Protein AF-A0A4U5NT31-F1 (afdb_monomer_lite)

InterPro domains:
  IPR023578 Ras guanine nucleotide exchange factor domain superfamily [SSF48366] (4-91)
  IPR036964 Ras guanine-nucleotide exchange factor, catalytic domain superfamily [G3DSA:1.10.840.10] (3-91)

Organism: Steinernema carpocapsae (NCBI:txid34508)

Structure (mmCIF, N/CA/C/O backbone):
data_AF-A0A4U5NT31-F1
#
_entry.id   AF-A0A4U5NT31-F1
#
loop_
_atom_site.group_PDB
_atom_site.id
_atom_site.type_symbol
_atom_site.label_atom_id
_atom_site.label_alt_id
_atom_site.label_comp_id
_atom_site.label_asym_id
_atom_site.label_entity_id
_atom_site.label_seq_id
_atom_site.pdbx_PDB_ins_code
_atom_site.Cartn_x
_atom_site.Cartn_y
_atom_site.Cartn_z
_atom_site.occupancy
_atom_site.B_iso_or_equiv
_atom_site.auth_seq_id
_atom_site.auth_comp_id
_atom_site.auth_asym_id
_atom_site.auth_atom_id
_atom_site.pdbx_PDB_model_num
ATOM 1 N N . MET A 1 1 ? -3.250 -15.079 -1.767 1.00 58.62 1 MET A N 1
ATOM 2 C CA . MET A 1 1 ? -3.753 -14.237 -0.656 1.00 58.62 1 MET A CA 1
ATOM 3 C C . MET A 1 1 ? -4.364 -12.934 -1.178 1.00 58.62 1 MET A C 1
ATOM 5 O O . MET A 1 1 ? -5.506 -12.669 -0.841 1.00 58.62 1 MET A O 1
ATOM 9 N N . MET A 1 2 ? -3.689 -12.202 -2.078 1.00 67.81 2 MET A N 1
ATOM 10 C CA . MET A 1 2 ? -4.229 -10.991 -2.735 1.00 67.81 2 MET A CA 1
ATOM 11 C C . MET A 1 2 ? -5.557 -11.186 -3.489 1.00 67.81 2 MET A C 1
ATOM 13 O O . MET A 1 2 ? -6.387 -10.289 -3.467 1.00 67.81 2 MET A O 1
ATOM 17 N N . ASN A 1 3 ? -5.806 -12.356 -4.088 1.00 74.81 3 ASN A N 1
ATOM 18 C CA . ASN A 1 3 ? -7.058 -12.595 -4.824 1.00 74.81 3 ASN A CA 1
ATOM 19 C C . ASN A 1 3 ? -8.305 -12.449 -3.937 1.00 74.81 3 ASN A C 1
ATOM 21 O O . ASN A 1 3 ? -9.254 -11.800 -4.346 1.00 74.81 3 ASN A O 1
ATOM 25 N N . LYS A 1 4 ? -8.253 -12.935 -2.687 1.00 84.44 4 LYS A N 1
ATOM 26 C CA . LYS A 1 4 ? -9.358 -12.765 -1.731 1.00 84.44 4 LYS A CA 1
ATOM 27 C C . LYS A 1 4 ? -9.559 -11.308 -1.314 1.00 84.44 4 LYS A C 1
ATOM 29 O O . LYS A 1 4 ? -10.684 -10.902 -1.081 1.00 84.44 4 LYS A O 1
ATOM 34 N N . LEU A 1 5 ? -8.484 -10.522 -1.212 1.00 86.12 5 LEU A N 1
ATOM 35 C CA . LEU A 1 5 ? -8.579 -9.099 -0.862 1.00 86.12 5 LEU A CA 1
ATOM 36 C C . LEU A 1 5 ? -9.333 -8.313 -1.946 1.00 86.12 5 LEU A C 1
ATOM 38 O O . LEU A 1 5 ? -10.151 -7.466 -1.618 1.00 86.12 5 LEU A O 1
ATOM 42 N N . ARG A 1 6 ? -9.100 -8.643 -3.223 1.00 85.38 6 ARG A N 1
ATOM 43 C CA . ARG A 1 6 ? -9.752 -7.997 -4.375 1.00 85.38 6 ARG A CA 1
ATOM 44 C C . ARG A 1 6 ? -11.229 -8.366 -4.545 1.00 85.38 6 ARG A C 1
ATOM 46 O O . ARG A 1 6 ? -11.928 -7.711 -5.308 1.00 85.38 6 ARG A O 1
ATOM 53 N N . GLU A 1 7 ? -11.694 -9.408 -3.861 1.00 90.69 7 GLU A N 1
ATOM 54 C CA . GLU A 1 7 ? -13.097 -9.844 -3.861 1.00 90.69 7 GLU A CA 1
ATOM 55 C C . GLU A 1 7 ? -13.936 -9.130 -2.785 1.00 90.69 7 GLU A C 1
ATOM 57 O O . GLU A 1 7 ? -15.165 -9.152 -2.845 1.00 90.69 7 GLU A O 1
ATOM 62 N N . VAL A 1 8 ? -13.292 -8.503 -1.795 1.00 89.00 8 VAL A N 1
ATOM 63 C CA . VAL A 1 8 ? -13.960 -7.869 -0.652 1.00 89.00 8 VAL A CA 1
ATOM 64 C C . VAL A 1 8 ? -14.168 -6.381 -0.921 1.00 89.00 8 VAL A C 1
ATOM 66 O O . VAL A 1 8 ? -13.263 -5.685 -1.377 1.00 89.00 8 VAL A O 1
ATOM 69 N N . GLN A 1 9 ? -15.364 -5.883 -0.607 1.00 87.19 9 GLN A N 1
ATOM 70 C CA . GLN A 1 9 ? -15.662 -4.45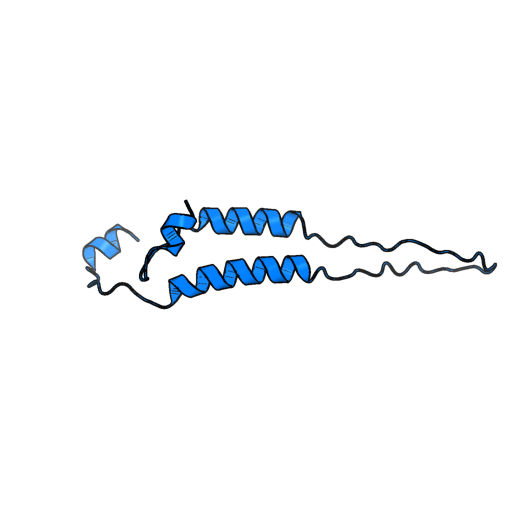2 -0.660 1.00 87.19 9 GLN A CA 1
ATOM 71 C C . GLN A 1 9 ? -15.086 -3.746 0.581 1.00 87.19 9 GLN A C 1
ATOM 73 O O . GLN A 1 9 ? -15.165 -4.313 1.676 1.00 87.19 9 GLN A O 1
ATOM 78 N N . PRO A 1 10 ? -14.503 -2.539 0.447 1.00 90.62 10 PRO A N 1
ATOM 79 C CA . PRO A 1 10 ? -14.075 -1.748 1.599 1.00 90.62 10 PRO A CA 1
ATOM 80 C C . PRO A 1 10 ? -15.253 -1.440 2.559 1.00 90.62 10 PRO A C 1
ATOM 82 O O . PRO A 1 10 ? -16.413 -1.552 2.156 1.00 90.62 10 PRO A O 1
ATOM 85 N N . PRO A 1 11 ? -14.992 -1.111 3.842 1.00 93.75 11 PRO A N 1
ATOM 86 C CA . PRO A 1 11 ? -13.686 -0.908 4.475 1.00 93.75 11 PRO A CA 1
ATOM 87 C C . PRO A 1 11 ? -12.954 -2.227 4.797 1.00 93.75 11 PRO A C 1
ATOM 89 O O . PRO A 1 11 ? -13.501 -3.142 5.416 1.00 93.75 11 PRO A O 1
ATOM 92 N N . VAL A 1 12 ? -11.679 -2.317 4.404 1.00 93.56 12 VAL A N 1
ATOM 93 C CA . VAL A 1 12 ? -10.800 -3.474 4.654 1.00 93.56 12 VAL A CA 1
ATOM 94 C C . VAL A 1 12 ? -9.389 -3.004 4.997 1.00 93.56 12 VAL A C 1
ATOM 96 O O . VAL A 1 12 ? -8.902 -2.033 4.426 1.00 93.56 12 VAL A O 1
ATOM 99 N N . ILE A 1 13 ? -8.714 -3.704 5.912 1.00 93.75 13 ILE A N 1
ATOM 100 C CA . ILE A 1 13 ? -7.301 -3.455 6.228 1.00 93.75 13 ILE A CA 1
ATOM 101 C C . ILE A 1 13 ? -6.443 -4.473 5.466 1.00 93.75 13 ILE A C 1
ATOM 103 O O . ILE A 1 13 ? -6.380 -5.641 5.864 1.00 93.75 13 ILE A O 1
ATOM 107 N N . PRO A 1 14 ? -5.784 -4.077 4.365 1.00 93.25 14 PRO A N 1
ATOM 108 C CA . PRO A 1 14 ? -4.905 -4.974 3.635 1.00 93.25 14 PRO A CA 1
ATOM 109 C C . PRO A 1 14 ? -3.609 -5.248 4.413 1.00 93.25 14 PRO A C 1
ATOM 111 O O . PRO A 1 14 ? -3.097 -4.394 5.138 1.00 93.25 14 PRO A O 1
ATOM 114 N N . PHE A 1 15 ? -3.024 -6.434 4.226 1.00 94.25 15 PHE A N 1
ATOM 115 C CA . PHE A 1 15 ? -1.716 -6.747 4.804 1.00 94.25 15 PHE A CA 1
ATOM 116 C C . PHE A 1 15 ? -0.604 -5.993 4.062 1.00 94.25 15 PHE A C 1
ATOM 118 O O . PHE A 1 15 ? -0.238 -6.340 2.936 1.00 94.25 15 PHE A O 1
ATOM 125 N N . ILE A 1 16 ? -0.048 -4.966 4.708 1.00 94.50 16 ILE A N 1
ATOM 126 C CA . ILE A 1 16 ? 0.919 -4.054 4.082 1.00 94.50 16 ILE A CA 1
ATOM 127 C C . ILE A 1 16 ? 2.231 -4.741 3.683 1.00 94.50 16 ILE A C 1
ATOM 129 O O . ILE A 1 16 ? 2.854 -4.353 2.697 1.00 94.50 16 ILE A O 1
ATOM 1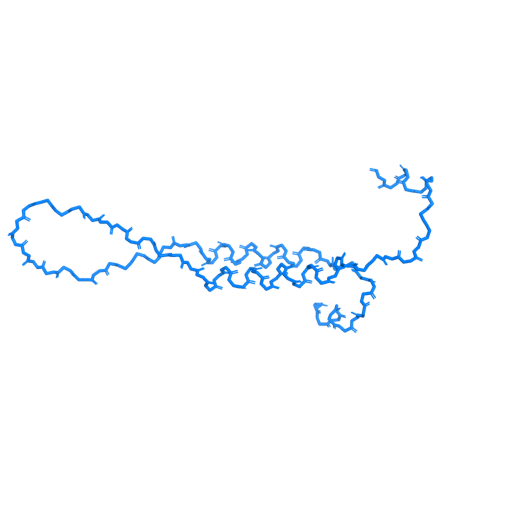33 N N . GLY A 1 17 ? 2.624 -5.804 4.396 1.00 94.81 17 GLY A N 1
ATOM 134 C CA . GLY A 1 17 ? 3.878 -6.516 4.149 1.00 94.81 17 GLY A CA 1
ATOM 135 C C . GLY A 1 17 ? 4.008 -7.029 2.715 1.00 94.81 17 GLY A C 1
ATOM 136 O O . GLY A 1 17 ? 5.083 -6.933 2.135 1.00 94.81 17 GLY A O 1
ATOM 137 N N . THR A 1 18 ? 2.915 -7.484 2.088 1.00 92.44 18 THR A N 1
ATOM 138 C CA . THR A 1 18 ? 2.965 -7.946 0.689 1.00 92.44 18 THR A CA 1
ATOM 139 C C . THR A 1 18 ? 3.284 -6.811 -0.289 1.00 92.44 18 THR A C 1
ATOM 141 O O . THR A 1 18 ? 4.031 -7.019 -1.248 1.00 92.44 18 THR A O 1
ATOM 144 N N . TYR A 1 19 ? 2.767 -5.605 -0.043 1.00 93.94 19 TYR A N 1
ATOM 145 C CA . TYR A 1 19 ? 3.074 -4.438 -0.869 1.00 93.94 19 TYR A CA 1
ATOM 146 C C . TYR A 1 19 ? 4.509 -3.969 -0.651 1.00 93.94 19 TYR A C 1
ATOM 148 O O . TYR A 1 19 ? 5.210 -3.727 -1.626 1.00 93.94 19 TYR A O 1
ATOM 156 N N . LEU A 1 20 ? 4.973 -3.915 0.603 1.00 94.25 20 LEU A N 1
ATOM 157 C CA . LEU A 1 20 ? 6.350 -3.532 0.928 1.00 94.25 20 LEU A CA 1
ATOM 158 C C . LEU A 1 20 ? 7.373 -4.468 0.284 1.00 94.25 20 LEU A C 1
ATOM 160 O O . LEU A 1 20 ? 8.328 -3.992 -0.320 1.00 94.25 20 LEU A O 1
ATOM 164 N N . SER A 1 21 ? 7.155 -5.787 0.338 1.00 93.69 21 SER A N 1
ATOM 165 C CA . SER A 1 21 ? 8.019 -6.741 -0.365 1.00 93.69 21 SER A CA 1
ATOM 166 C C . SER A 1 21 ? 8.025 -6.490 -1.873 1.00 93.69 21 SER A C 1
ATOM 168 O O . SER A 1 21 ? 9.086 -6.476 -2.486 1.00 93.69 21 SER A O 1
ATOM 170 N N . SER A 1 22 ? 6.857 -6.244 -2.471 1.00 91.12 22 SER A N 1
ATOM 171 C CA . SER A 1 22 ? 6.741 -5.982 -3.913 1.00 91.12 22 SER A CA 1
ATOM 172 C C . SER A 1 22 ? 7.447 -4.686 -4.326 1.00 91.12 22 SER A C 1
ATOM 174 O O . SER A 1 22 ? 8.126 -4.661 -5.348 1.00 91.12 22 SER A O 1
ATOM 176 N N . LEU A 1 23 ? 7.329 -3.630 -3.517 1.00 91.62 23 LEU A N 1
ATOM 177 C CA . LEU A 1 23 ? 8.032 -2.361 -3.715 1.00 91.62 23 LEU A CA 1
ATOM 178 C C . LEU A 1 23 ? 9.547 -2.539 -3.586 1.00 91.62 23 LEU A C 1
ATOM 180 O O . LEU A 1 23 ? 10.279 -2.086 -4.457 1.00 91.62 23 LEU A O 1
ATOM 184 N N . CYS A 1 24 ? 10.007 -3.276 -2.573 1.00 90.88 24 CYS A N 1
ATOM 185 C CA . CYS A 1 24 ? 11.424 -3.586 -2.381 1.00 90.88 24 CYS A CA 1
ATOM 186 C C . CYS A 1 24 ? 12.020 -4.300 -3.606 1.00 90.88 24 CYS A C 1
ATOM 188 O O . CYS A 1 24 ? 13.057 -3.887 -4.119 1.00 90.88 24 CYS A O 1
ATOM 190 N N . PHE A 1 25 ? 11.338 -5.323 -4.134 1.00 87.94 25 PHE A N 1
ATOM 191 C CA . PHE A 1 25 ? 11.797 -6.031 -5.334 1.00 87.94 25 PHE A CA 1
ATOM 192 C C . PHE A 1 25 ? 11.787 -5.153 -6.590 1.00 87.94 25 PHE A C 1
ATOM 194 O O . PHE A 1 25 ? 12.694 -5.253 -7.417 1.00 87.94 25 PHE A O 1
ATOM 201 N N . LEU A 1 26 ? 10.779 -4.290 -6.748 1.00 85.88 26 LEU A N 1
ATOM 202 C CA . LEU A 1 26 ? 10.730 -3.351 -7.869 1.00 85.88 26 LEU A CA 1
ATOM 203 C C . LEU A 1 26 ? 11.884 -2.348 -7.801 1.00 85.88 26 LEU A C 1
ATOM 205 O O . LEU A 1 26 ? 12.573 -2.168 -8.805 1.00 85.88 26 LEU A O 1
ATOM 209 N N . ASP A 1 27 ? 12.147 -1.781 -6.626 1.00 78.50 27 ASP A N 1
ATOM 210 C CA . ASP A 1 27 ? 13.234 -0.826 -6.402 1.00 78.50 27 ASP A CA 1
ATOM 211 C C . ASP A 1 27 ? 14.616 -1.467 -6.568 1.00 78.50 27 ASP A C 1
ATOM 213 O O . ASP A 1 27 ? 15.541 -0.817 -7.047 1.00 78.50 27 ASP A O 1
ATOM 217 N N . GLU A 1 28 ? 14.784 -2.743 -6.217 1.00 76.94 28 GLU A N 1
ATOM 218 C CA . GLU A 1 28 ? 16.021 -3.485 -6.478 1.00 76.94 28 GLU A CA 1
ATOM 219 C C . GLU A 1 28 ? 16.228 -3.776 -7.969 1.00 76.94 28 GLU A C 1
ATOM 221 O O . GLU A 1 28 ? 17.355 -3.683 -8.457 1.00 76.94 28 GLU A O 1
ATOM 226 N N . SER A 1 29 ? 15.152 -4.077 -8.701 1.00 63.47 29 SER A N 1
ATOM 227 C CA . SER A 1 29 ? 15.202 -4.378 -10.139 1.00 63.47 29 SER A CA 1
ATOM 228 C C . SER A 1 29 ? 15.318 -3.140 -11.040 1.00 63.47 29 SER A C 1
ATOM 230 O O . SER A 1 29 ? 15.854 -3.236 -12.142 1.00 63.47 29 SER A O 1
ATOM 232 N N . GLY A 1 30 ? 14.829 -1.983 -10.577 1.00 59.94 30 GLY A N 1
ATOM 233 C CA . GLY A 1 30 ? 14.711 -0.736 -11.339 1.00 59.94 30 GLY A CA 1
ATOM 234 C C . GLY A 1 30 ? 15.862 0.253 -11.147 1.00 59.94 30 GLY A C 1
ATOM 235 O O . GLY A 1 30 ? 15.763 1.392 -11.605 1.00 59.94 30 GLY A O 1
ATOM 236 N N . LYS A 1 31 ? 16.954 -0.140 -10.470 1.00 59.12 31 LYS A N 1
ATOM 237 C CA . LYS A 1 31 ? 18.142 0.716 -10.307 1.00 59.12 31 LYS A CA 1
ATOM 238 C C . LYS A 1 31 ? 18.777 0.967 -11.672 1.00 59.12 31 LYS A C 1
ATOM 240 O O . LYS A 1 31 ? 19.504 0.139 -12.212 1.00 59.12 31 LYS A O 1
ATOM 245 N N . THR A 1 32 ? 18.482 2.143 -12.206 1.00 51.00 32 THR A N 1
ATOM 246 C CA . THR A 1 32 ? 19.075 2.783 -13.377 1.00 51.00 32 THR A CA 1
ATOM 247 C C . THR A 1 32 ? 20.575 2.502 -13.505 1.00 51.00 32 THR A C 1
ATOM 249 O O . THR A 1 32 ? 21.397 3.134 -12.844 1.00 51.00 32 THR A O 1
ATOM 252 N N . LYS A 1 33 ? 20.928 1.585 -14.406 1.00 54.38 33 LYS A N 1
ATOM 253 C CA . LYS A 1 33 ? 22.171 1.614 -15.186 1.00 54.38 33 LYS A CA 1
ATOM 254 C C . LYS A 1 33 ? 21.876 1.119 -16.596 1.00 54.38 33 LYS A C 1
ATOM 256 O O . LYS A 1 33 ? 22.391 0.098 -17.034 1.00 54.38 33 LYS A O 1
ATOM 261 N N . THR A 1 34 ? 21.042 1.840 -17.335 1.00 51.97 34 THR A N 1
ATOM 262 C CA . THR A 1 34 ? 21.125 1.751 -18.797 1.00 51.97 34 THR A CA 1
ATOM 263 C C . THR A 1 34 ? 22.214 2.711 -19.242 1.00 51.97 34 THR A C 1
ATOM 265 O O . THR A 1 34 ? 21.942 3.840 -19.643 1.00 51.97 34 THR A O 1
ATOM 268 N N . VAL A 1 35 ? 23.457 2.256 -19.093 1.00 51.56 35 VAL A N 1
ATOM 269 C CA . VAL A 1 35 ? 24.611 2.835 -19.770 1.00 51.56 35 VAL A CA 1
ATOM 270 C C . VAL A 1 35 ? 24.551 2.313 -21.199 1.00 51.56 35 VAL A C 1
ATOM 272 O O . VAL A 1 35 ? 24.945 1.179 -21.469 1.00 51.56 35 VAL A O 1
ATOM 275 N N . GLU A 1 36 ? 23.991 3.095 -22.116 1.00 53.88 36 GLU A N 1
ATOM 276 C CA . GLU A 1 36 ? 24.126 2.793 -23.540 1.00 53.88 36 GLU A CA 1
ATOM 277 C C . GLU A 1 36 ? 25.548 3.160 -23.972 1.00 53.88 36 GLU A C 1
ATOM 279 O O . GLU A 1 36 ? 25.826 4.278 -24.392 1.00 53.88 36 GLU A O 1
ATOM 284 N N . LEU A 1 37 ? 26.478 2.212 -23.836 1.00 60.59 37 LEU A N 1
ATOM 285 C CA . LEU A 1 37 ? 27.774 2.295 -24.498 1.00 60.59 37 LEU A CA 1
ATOM 286 C C . LEU A 1 37 ? 27.682 1.649 -25.883 1.00 60.59 37 LEU A C 1
ATOM 288 O O . LEU A 1 37 ? 27.366 0.461 -25.988 1.00 60.59 37 LEU A O 1
ATOM 292 N N . LYS A 1 38 ? 28.104 2.447 -26.876 1.00 48.44 38 LYS A N 1
ATOM 293 C CA . LYS A 1 38 ? 28.585 2.151 -28.246 1.00 48.44 38 LYS A CA 1
ATOM 294 C C . LYS A 1 38 ? 27.689 2.782 -29.328 1.00 48.44 38 LYS A C 1
ATOM 296 O O . LYS A 1 38 ? 26.491 2.553 -29.367 1.00 48.44 38 LYS A O 1
ATOM 301 N N . ASN A 1 39 ? 28.223 3.608 -30.231 1.00 43.25 39 ASN A N 1
ATOM 302 C CA . ASN A 1 39 ? 29.432 3.337 -31.012 1.00 43.25 39 ASN A CA 1
ATOM 303 C C . ASN A 1 39 ? 30.397 4.526 -31.125 1.00 43.25 39 ASN A C 1
ATOM 305 O O . ASN A 1 39 ? 30.027 5.611 -31.562 1.00 43.25 39 ASN A O 1
ATOM 309 N N . SER A 1 40 ? 31.665 4.245 -30.830 1.00 52.81 40 SER A N 1
ATOM 310 C CA . SER A 1 40 ? 32.829 5.002 -31.279 1.00 52.81 40 SER A CA 1
ATOM 311 C C . SER A 1 40 ? 32.902 4.981 -32.813 1.00 52.81 40 SER A C 1
ATOM 313 O O . SER A 1 40 ? 32.983 3.904 -33.405 1.00 52.81 40 SER A O 1
ATOM 315 N N . GLN A 1 41 ? 32.935 6.146 -33.460 1.00 56.41 41 GLN A N 1
ATOM 316 C CA . GLN A 1 41 ? 33.791 6.294 -34.639 1.00 56.41 41 GLN A CA 1
ATOM 317 C C . GLN A 1 41 ? 35.193 6.670 -34.141 1.00 56.41 41 GLN A C 1
ATOM 319 O O . GLN A 1 41 ? 35.293 7.481 -33.218 1.00 56.41 41 GLN A O 1
ATOM 324 N N . PRO A 1 42 ? 36.273 6.105 -34.707 1.00 49.34 42 PRO A N 1
ATOM 325 C CA . PRO A 1 42 ? 37.606 6.612 -34.445 1.00 49.34 42 PRO A CA 1
ATOM 326 C C . PRO A 1 42 ? 37.748 7.910 -35.241 1.00 49.34 42 PRO A C 1
ATOM 328 O O . PRO A 1 42 ? 37.909 7.884 -36.459 1.00 49.34 42 PRO A O 1
ATOM 331 N N . SER A 1 43 ? 37.621 9.046 -34.570 1.00 49.62 43 SER A N 1
ATOM 332 C CA . SER A 1 43 ? 38.159 10.305 -35.070 1.00 49.62 43 SER A CA 1
ATOM 333 C C . SER A 1 43 ? 39.356 10.647 -34.199 1.00 49.62 43 SER A C 1
ATOM 335 O O . SER A 1 43 ? 39.198 10.863 -32.997 1.00 49.62 43 SER A O 1
ATOM 337 N N . ASP A 1 44 ? 40.534 10.617 -34.817 1.00 54.66 44 ASP A N 1
ATOM 338 C CA . ASP A 1 44 ? 41.766 11.196 -34.297 1.00 54.66 44 ASP A CA 1
ATOM 339 C C . ASP A 1 44 ? 41.497 12.649 -33.890 1.00 54.66 44 ASP A C 1
ATOM 341 O O . ASP A 1 44 ? 41.320 13.500 -34.753 1.00 54.66 44 ASP A O 1
ATOM 345 N N . ASP A 1 45 ? 41.341 12.898 -32.592 1.00 51.06 45 ASP A N 1
ATOM 346 C CA . ASP A 1 45 ? 41.868 14.054 -31.863 1.00 51.06 45 ASP A CA 1
ATOM 347 C C . ASP A 1 45 ? 41.414 13.989 -30.392 1.00 51.06 45 ASP A C 1
ATOM 349 O O . ASP A 1 45 ? 40.329 13.512 -30.054 1.00 51.06 45 ASP A O 1
ATOM 353 N N . ASN A 1 46 ? 42.332 14.376 -29.508 1.00 59.66 46 ASN A N 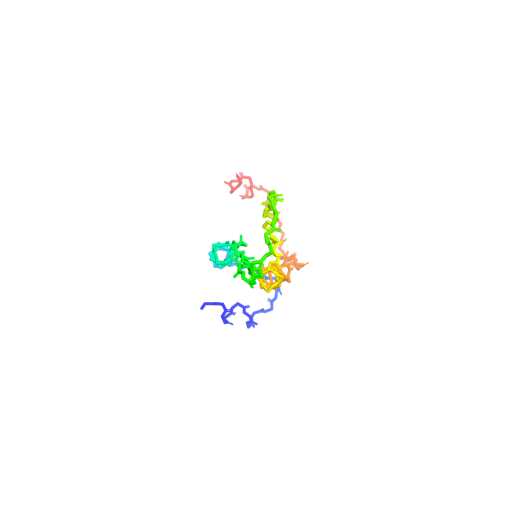1
ATOM 354 C CA . ASN A 1 46 ? 42.328 14.130 -28.066 1.00 59.66 46 ASN A CA 1
ATOM 355 C C . ASN A 1 46 ? 41.241 14.921 -27.301 1.00 59.66 46 ASN A C 1
ATOM 357 O O . ASN A 1 46 ? 40.840 15.999 -27.726 1.00 59.66 46 ASN A O 1
ATOM 361 N N . ASP A 1 47 ? 40.854 14.382 -26.135 1.00 55.72 47 ASP A N 1
ATOM 362 C CA . ASP A 1 47 ? 39.816 14.817 -25.172 1.00 55.72 47 ASP A CA 1
ATOM 363 C C . ASP A 1 47 ? 38.349 14.449 -25.489 1.00 55.72 47 ASP A C 1
ATOM 365 O O . ASP A 1 47 ? 37.490 15.299 -25.714 1.00 55.72 47 ASP A O 1
ATOM 369 N N . GLN A 1 48 ? 38.014 13.152 -25.394 1.00 53.50 48 GLN A N 1
ATOM 370 C CA . GLN A 1 48 ? 36.615 12.711 -25.279 1.00 53.50 48 GLN A CA 1
ATOM 371 C C . GLN A 1 48 ? 36.176 12.627 -23.807 1.00 53.50 48 GLN A C 1
ATOM 373 O O . GLN A 1 48 ? 36.536 11.698 -23.081 1.00 53.50 48 GLN A O 1
ATOM 378 N N . VAL A 1 49 ? 35.358 13.591 -23.376 1.00 57.53 49 VAL A N 1
ATOM 379 C CA . VAL A 1 49 ? 34.564 13.513 -22.140 1.00 57.53 49 VAL A CA 1
ATOM 380 C C . VAL A 1 49 ? 33.400 12.552 -22.395 1.00 57.53 49 VAL A C 1
ATOM 382 O O . VAL A 1 49 ? 32.476 12.868 -23.140 1.00 57.53 49 VAL A O 1
ATOM 385 N N . TYR A 1 50 ? 33.449 11.358 -21.806 1.00 57.25 50 TYR A N 1
ATOM 386 C CA . TYR A 1 50 ? 32.346 10.398 -21.862 1.00 57.25 50 TYR A CA 1
ATOM 387 C C . TYR A 1 50 ? 31.206 10.877 -20.949 1.00 57.25 50 TYR A C 1
ATOM 389 O O . TYR A 1 50 ? 31.261 10.680 -19.736 1.00 57.25 50 TYR A O 1
ATOM 397 N N . GLU A 1 51 ? 30.172 11.507 -21.508 1.00 59.94 51 GLU A N 1
ATOM 398 C CA . GLU A 1 51 ? 28.925 11.751 -20.776 1.00 59.94 51 GLU A CA 1
ATOM 399 C C . GLU A 1 51 ? 28.128 10.439 -20.693 1.00 59.94 51 GLU A C 1
ATOM 401 O O . GLU A 1 51 ? 27.563 9.952 -21.673 1.00 59.94 51 GLU A O 1
ATOM 406 N N . GLU A 1 52 ? 28.112 9.825 -19.510 1.00 61.38 52 GLU A N 1
ATOM 407 C CA . GLU A 1 52 ? 27.255 8.678 -19.213 1.00 61.38 52 GLU A CA 1
ATOM 408 C C . GLU A 1 52 ? 25.791 9.148 -19.235 1.00 61.38 52 GLU A C 1
ATOM 410 O O . GLU A 1 52 ? 25.310 9.779 -18.293 1.00 61.38 52 GLU A O 1
ATOM 415 N N . SER A 1 53 ? 25.063 8.881 -20.325 1.00 67.12 53 SER A N 1
ATOM 416 C CA . SER A 1 53 ? 23.649 9.256 -20.414 1.00 67.12 53 SER A CA 1
ATOM 417 C C . SER A 1 53 ? 22.811 8.348 -19.507 1.00 67.12 53 SER A C 1
ATOM 419 O O . SER A 1 53 ? 22.415 7.245 -19.893 1.00 67.12 53 SER A O 1
ATOM 421 N N . VAL A 1 54 ? 22.538 8.800 -18.285 1.00 69.19 54 VAL A N 1
ATOM 422 C CA . VAL A 1 54 ? 21.648 8.106 -17.349 1.00 69.19 54 VAL A CA 1
ATOM 423 C C . VAL A 1 54 ? 20.205 8.266 -17.828 1.00 69.19 54 VAL A C 1
ATOM 425 O O . VAL A 1 54 ? 19.652 9.365 -17.809 1.00 69.19 54 VAL A O 1
ATOM 428 N N . LYS A 1 55 ? 19.571 7.169 -18.254 1.00 73.19 55 LYS A N 1
ATOM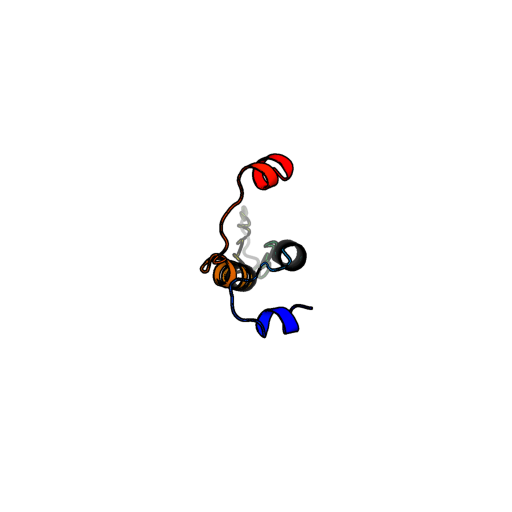 429 C CA . LYS A 1 55 ? 18.137 7.161 -18.585 1.00 73.19 55 LYS A CA 1
ATOM 430 C C . LYS A 1 55 ? 17.312 6.726 -17.374 1.00 73.19 55 LYS A C 1
ATOM 432 O O . LYS A 1 55 ? 17.687 5.808 -16.646 1.00 73.19 55 LYS A O 1
ATOM 437 N N . ILE A 1 56 ? 16.177 7.392 -17.178 1.00 80.06 56 ILE A N 1
ATOM 438 C CA . ILE A 1 56 ? 15.199 7.068 -16.133 1.00 80.06 56 ILE A CA 1
ATOM 439 C C . ILE A 1 56 ? 14.321 5.911 -16.618 1.00 80.06 56 ILE A C 1
ATOM 441 O O . ILE A 1 56 ? 13.735 5.985 -17.700 1.00 80.06 56 ILE A O 1
ATOM 445 N N . ASP A 1 57 ? 14.182 4.863 -15.805 1.00 82.00 57 ASP A N 1
ATOM 446 C CA . ASP A 1 57 ? 13.271 3.757 -16.100 1.00 82.00 57 ASP A CA 1
ATOM 447 C C . ASP A 1 57 ? 11.831 4.065 -15.651 1.00 82.00 57 ASP A C 1
ATOM 449 O O . ASP A 1 57 ? 11.404 3.765 -14.533 1.00 82.00 57 ASP A O 1
ATOM 453 N N . PHE A 1 58 ? 11.041 4.619 -16.571 1.00 85.50 58 PHE A N 1
ATOM 454 C CA . PHE A 1 58 ? 9.617 4.872 -16.343 1.00 85.50 58 PHE A CA 1
ATOM 455 C C . PHE A 1 58 ? 8.773 3.597 -16.205 1.00 85.50 58 PHE A C 1
ATOM 457 O O . PHE A 1 58 ? 7.653 3.669 -15.688 1.00 85.50 58 PHE A O 1
ATOM 464 N N . ALA A 1 59 ? 9.250 2.435 -16.666 1.00 86.00 59 ALA A N 1
ATOM 465 C CA . ALA A 1 59 ? 8.494 1.193 -16.539 1.00 86.00 59 ALA A CA 1
ATOM 466 C C . ALA A 1 59 ? 8.428 0.755 -15.074 1.00 86.00 59 ALA A C 1
ATOM 468 O O . ALA A 1 59 ? 7.351 0.402 -14.587 1.00 86.00 59 ALA A O 1
ATOM 469 N N . SER A 1 60 ? 9.547 0.842 -14.353 1.00 84.94 60 SER A N 1
ATOM 470 C CA . SER A 1 60 ? 9.585 0.588 -12.911 1.00 84.94 60 SER A CA 1
ATOM 471 C C . SER A 1 60 ? 8.745 1.605 -12.141 1.00 84.94 60 SER A C 1
ATOM 473 O O . SER A 1 60 ? 7.883 1.200 -11.360 1.00 84.94 60 SER A O 1
ATOM 475 N N . SER A 1 61 ? 8.855 2.901 -12.460 1.00 86.50 61 SER A N 1
ATOM 476 C CA . SER A 1 61 ? 8.005 3.932 -11.841 1.00 86.50 61 SER A CA 1
ATOM 477 C C . SER A 1 61 ? 6.510 3.668 -12.045 1.00 86.50 61 SER A C 1
ATOM 479 O O . SER A 1 61 ? 5.720 3.833 -11.117 1.00 86.50 61 SER A O 1
ATOM 481 N N . ARG A 1 62 ? 6.103 3.206 -13.236 1.00 91.44 62 ARG A N 1
ATOM 482 C CA . ARG A 1 62 ? 4.702 2.864 -13.523 1.00 91.44 62 ARG A CA 1
ATOM 483 C C . ARG A 1 62 ? 4.209 1.686 -12.682 1.00 91.44 62 ARG A C 1
ATOM 485 O O . ARG A 1 62 ? 3.074 1.720 -12.212 1.00 91.44 62 ARG A O 1
ATOM 492 N N . ARG A 1 63 ? 5.036 0.654 -12.483 1.00 91.25 63 ARG A N 1
ATOM 493 C CA . ARG A 1 63 ? 4.678 -0.502 -11.639 1.00 91.25 63 ARG A CA 1
ATOM 494 C C . ARG A 1 63 ? 4.525 -0.091 -10.176 1.00 91.25 63 ARG A C 1
ATOM 496 O O . ARG A 1 63 ? 3.523 -0.438 -9.558 1.00 91.25 63 ARG A O 1
ATOM 503 N N . THR A 1 64 ? 5.465 0.701 -9.663 1.00 91.56 64 THR A N 1
ATOM 504 C CA . THR A 1 64 ? 5.406 1.263 -8.306 1.00 91.56 64 THR A CA 1
ATOM 505 C C . THR A 1 64 ? 4.147 2.105 -8.104 1.00 91.56 64 THR A C 1
ATOM 507 O O . THR A 1 64 ? 3.424 1.906 -7.129 1.00 91.56 64 THR A O 1
ATOM 510 N N . ALA A 1 65 ? 3.819 2.979 -9.061 1.00 93.69 65 ALA A N 1
ATOM 511 C CA . ALA A 1 65 ? 2.601 3.785 -9.012 1.00 93.69 65 ALA A CA 1
ATOM 512 C C . ALA A 1 65 ? 1.326 2.926 -8.960 1.00 93.69 65 ALA A C 1
ATOM 514 O O . ALA A 1 65 ? 0.421 3.235 -8.190 1.00 93.69 65 ALA A O 1
ATOM 515 N N . GLY A 1 66 ? 1.271 1.822 -9.714 1.00 94.19 66 GLY A N 1
ATOM 516 C CA . GLY A 1 66 ? 0.135 0.895 -9.681 1.00 94.19 66 GLY A CA 1
ATOM 517 C C . GLY A 1 66 ? -0.082 0.251 -8.307 1.00 94.19 66 GLY A C 1
ATOM 518 O O . GLY A 1 66 ? -1.218 0.165 -7.845 1.00 94.19 66 GLY A O 1
ATOM 519 N N . LEU A 1 67 ? 0.996 -0.144 -7.620 1.00 93.62 67 LEU A N 1
ATOM 520 C CA . LEU A 1 67 ? 0.904 -0.681 -6.256 1.00 93.62 67 LEU A CA 1
ATOM 521 C C . LEU A 1 67 ? 0.423 0.374 -5.256 1.00 93.62 67 LEU A C 1
ATOM 523 O O . LEU A 1 67 ? -0.433 0.087 -4.424 1.00 93.62 67 LEU A O 1
ATOM 527 N N . ILE A 1 68 ? 0.951 1.598 -5.345 1.00 94.69 68 ILE A N 1
ATOM 528 C CA . ILE A 1 68 ? 0.544 2.705 -4.469 1.00 94.69 68 ILE A CA 1
ATOM 529 C C 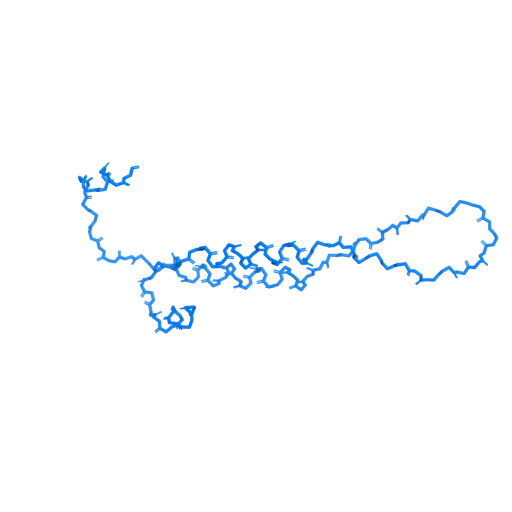. ILE A 1 68 ? -0.934 3.038 -4.682 1.00 94.69 68 ILE A C 1
ATOM 531 O O . ILE A 1 68 ? -1.665 3.221 -3.710 1.00 94.69 68 ILE A O 1
ATOM 535 N N . GLN A 1 69 ? -1.389 3.064 -5.934 1.00 95.00 69 GLN A N 1
ATOM 536 C CA . GLN A 1 69 ? -2.789 3.306 -6.264 1.00 95.00 69 GLN A CA 1
ATOM 537 C C . GLN A 1 69 ? -3.704 2.239 -5.645 1.00 95.00 69 GLN A C 1
ATOM 539 O O . GLN A 1 69 ? -4.727 2.587 -5.062 1.00 95.00 69 GLN A O 1
ATOM 544 N N . GLU A 1 70 ? -3.330 0.956 -5.712 1.00 92.56 70 GLU A N 1
ATOM 545 C CA . GLU A 1 70 ? -4.096 -0.126 -5.077 1.00 92.56 70 GLU A CA 1
ATOM 546 C C . GLU A 1 70 ? -4.180 0.062 -3.551 1.00 92.56 70 GLU A C 1
ATOM 548 O O . GLU A 1 70 ? -5.255 -0.094 -2.978 1.00 92.56 70 GLU A O 1
ATOM 553 N N . ILE A 1 71 ? -3.094 0.481 -2.887 1.00 93.75 71 ILE A N 1
ATOM 554 C CA . ILE A 1 71 ? -3.114 0.800 -1.447 1.00 93.75 71 ILE A CA 1
ATOM 555 C C . ILE A 1 71 ? -4.085 1.951 -1.156 1.00 93.75 71 ILE A C 1
ATOM 557 O O . ILE A 1 71 ? -4.897 1.852 -0.236 1.00 93.75 71 ILE A O 1
ATOM 561 N N . GLN A 1 72 ? -4.022 3.025 -1.944 1.00 93.75 72 GLN A N 1
ATOM 562 C CA . GLN A 1 72 ? -4.861 4.211 -1.761 1.00 93.75 72 GLN A CA 1
ATOM 563 C C . GLN A 1 72 ? -6.353 3.899 -1.908 1.00 93.75 72 GLN A C 1
ATOM 565 O O . GLN A 1 72 ? -7.166 4.469 -1.185 1.00 93.75 72 GLN A O 1
ATOM 570 N N . MET A 1 73 ? -6.727 2.963 -2.786 1.00 91.94 73 MET A N 1
ATOM 571 C CA . MET A 1 73 ? -8.125 2.546 -2.943 1.00 91.94 73 MET A CA 1
ATOM 572 C C . MET A 1 73 ? -8.735 2.046 -1.626 1.00 91.94 73 MET A C 1
ATOM 574 O O . MET A 1 73 ? -9.879 2.384 -1.328 1.00 91.94 73 MET A O 1
ATOM 578 N N . TYR A 1 74 ? -7.971 1.309 -0.813 1.00 93.69 74 TYR A N 1
ATOM 579 C CA . TYR A 1 74 ? -8.439 0.778 0.472 1.00 93.69 74 TYR A CA 1
ATOM 580 C C . TYR A 1 74 ? -8.382 1.795 1.629 1.00 93.69 74 TYR A C 1
ATOM 582 O O . TYR A 1 74 ? -8.882 1.503 2.710 1.00 93.69 74 TYR A O 1
ATOM 590 N N . GLN A 1 75 ? -7.794 2.981 1.433 1.00 93.81 75 GLN A N 1
ATOM 591 C CA . GLN A 1 75 ? -7.673 4.020 2.470 1.00 93.81 75 GLN A CA 1
ATOM 592 C C . GLN A 1 75 ? -8.844 5.016 2.493 1.00 93.81 75 GLN A C 1
ATOM 594 O O . GLN A 1 75 ? -8.944 5.813 3.424 1.00 93.81 75 GLN A O 1
ATOM 599 N N . ASN A 1 76 ? -9.718 4.992 1.485 1.00 93.12 76 ASN A N 1
ATOM 600 C CA . ASN A 1 76 ? -10.757 6.011 1.309 1.00 93.12 76 ASN A CA 1
ATOM 601 C C . ASN A 1 76 ? -11.962 5.843 2.245 1.00 93.12 76 ASN A C 1
ATOM 603 O O . ASN A 1 76 ? -12.582 6.834 2.628 1.00 93.12 76 ASN A O 1
ATOM 607 N N . GLU A 1 77 ? -12.314 4.607 2.598 1.00 92.69 77 GLU A N 1
ATOM 608 C CA . GLU A 1 77 ? -13.529 4.305 3.358 1.00 92.69 77 GLU A CA 1
ATOM 609 C C . GLU A 1 77 ? -13.187 3.900 4.800 1.00 92.69 77 GLU A C 1
ATOM 611 O O . GLU A 1 77 ? -12.514 2.887 5.010 1.00 92.69 77 GLU A O 1
ATOM 616 N N . PRO A 1 78 ? -13.626 4.667 5.818 1.00 94.88 78 PRO A N 1
ATOM 617 C CA . PRO A 1 78 ? -13.411 4.310 7.212 1.00 94.88 78 PRO A CA 1
ATOM 618 C C . PRO A 1 78 ? -14.430 3.271 7.690 1.00 94.88 78 PRO A C 1
ATOM 620 O O . PRO A 1 78 ? -15.566 3.204 7.219 1.00 94.88 78 PRO A O 1
ATOM 623 N N . TYR A 1 79 ? -14.058 2.506 8.715 1.00 95.62 79 TYR A N 1
ATOM 624 C CA . TYR A 1 79 ? -15.012 1.655 9.418 1.00 95.62 79 TYR A CA 1
ATOM 625 C C . TYR A 1 79 ? -16.069 2.478 10.157 1.00 95.62 79 TYR A C 1
ATOM 627 O O . TYR A 1 79 ? -15.750 3.416 10.888 1.00 95.62 79 TYR A O 1
ATOM 635 N N . GLN A 1 80 ? -17.328 2.056 10.045 1.00 94.94 80 GLN A N 1
ATOM 636 C CA . GLN A 1 80 ? -18.459 2.622 10.785 1.00 94.94 80 GLN A CA 1
ATOM 637 C C . GLN A 1 80 ? -18.551 2.045 12.209 1.00 94.94 80 GLN A C 1
ATOM 639 O O . GLN A 1 80 ? -19.583 1.521 12.623 1.00 94.94 80 GLN A O 1
ATOM 644 N N . PHE A 1 81 ? -17.455 2.122 12.965 1.00 94.56 81 PHE A N 1
ATOM 645 C CA . PHE A 1 81 ? -17.401 1.706 14.367 1.00 94.56 81 PHE A CA 1
ATOM 646 C C . PHE A 1 81 ? -17.292 2.913 15.295 1.00 94.56 81 PHE A C 1
ATOM 648 O O . PHE A 1 81 ? -16.702 3.936 14.951 1.00 94.56 81 PHE A O 1
ATOM 655 N N . GLN A 1 82 ? -17.842 2.780 16.501 1.00 95.69 82 GLN A N 1
ATOM 656 C CA . GLN A 1 82 ? -17.638 3.761 17.559 1.00 95.69 82 GLN A CA 1
ATOM 657 C C . GLN A 1 82 ? -16.345 3.442 18.304 1.00 95.69 82 GLN A C 1
ATOM 659 O O . GLN A 1 82 ? -16.132 2.315 18.750 1.00 95.69 82 GLN A O 1
ATOM 664 N N . VAL A 1 83 ? -15.477 4.444 18.422 1.00 94.44 83 VAL A N 1
ATOM 665 C CA . VAL A 1 83 ? -14.223 4.312 19.161 1.00 94.44 83 VAL A CA 1
ATOM 666 C C . VAL A 1 83 ? -14.531 4.310 20.648 1.00 94.44 83 VAL A C 1
ATOM 668 O O . VAL A 1 83 ? -15.087 5.272 21.174 1.00 94.44 83 VAL A O 1
ATOM 671 N N . GLU A 1 84 ? -14.110 3.255 21.329 1.00 95.81 84 GLU A N 1
ATOM 672 C CA . GLU A 1 84 ? -14.101 3.219 22.781 1.00 95.81 84 GLU A CA 1
ATOM 673 C C . GLU A 1 84 ? -12.748 3.801 23.280 1.00 95.81 84 GLU A C 1
ATOM 675 O O . GLU A 1 84 ? -11.684 3.354 22.825 1.00 95.81 84 GLU A O 1
ATOM 680 N N . PRO A 1 85 ? -12.747 4.826 24.161 1.00 94.12 85 PRO A N 1
ATOM 681 C CA . PRO A 1 85 ? -11.514 5.488 24.602 1.00 94.12 85 PRO A CA 1
ATOM 682 C C . PRO A 1 85 ? -10.580 4.66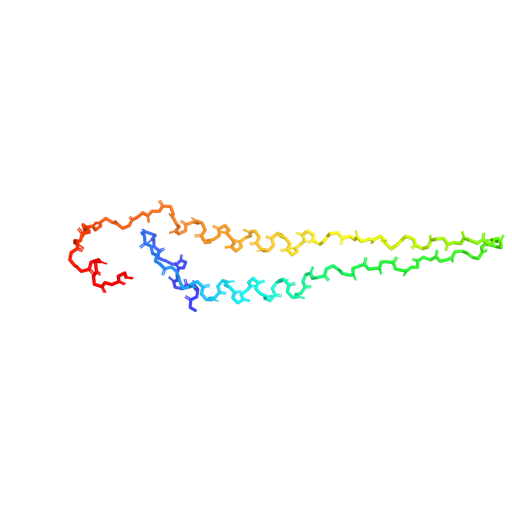4 25.507 1.00 94.12 85 PRO A C 1
ATOM 684 O O . PRO A 1 85 ? -9.363 4.809 25.387 1.00 94.12 85 PRO A O 1
ATOM 687 N N . SER A 1 86 ? -11.100 3.837 26.418 1.00 95.00 86 SER A N 1
ATOM 688 C CA . SER A 1 86 ? -10.296 3.056 27.373 1.00 95.00 86 SER A CA 1
ATOM 689 C C . SER A 1 86 ? -9.483 1.934 26.709 1.00 95.00 86 SER A C 1
ATOM 691 O O . SER A 1 86 ? -8.291 1.793 26.975 1.00 95.00 86 SER A O 1
ATOM 693 N N . ILE A 1 87 ? -10.083 1.199 25.776 1.00 95.06 87 ILE A N 1
ATOM 694 C CA . ILE A 1 87 ? -9.470 0.165 24.942 1.00 95.06 87 ILE A CA 1
ATOM 695 C C . ILE A 1 87 ? -8.449 0.807 24.011 1.00 95.06 87 ILE A C 1
ATOM 697 O O . ILE A 1 87 ? -7.327 0.320 23.889 1.00 95.06 87 ILE A O 1
ATOM 701 N N . ARG A 1 88 ? -8.795 1.939 23.387 1.00 92.38 88 ARG A N 1
ATOM 702 C CA . ARG A 1 88 ? -7.852 2.656 22.524 1.00 92.38 88 ARG A CA 1
ATOM 703 C C . ARG A 1 88 ? -6.619 3.128 23.295 1.00 92.38 88 ARG A C 1
ATOM 705 O O . ARG A 1 88 ? -5.523 3.054 22.757 1.00 92.38 88 ARG A O 1
ATOM 712 N N . GLY A 1 89 ? -6.786 3.591 24.534 1.00 93.81 89 GLY A N 1
ATOM 713 C CA . GLY A 1 89 ? -5.668 3.960 25.405 1.00 93.81 89 GLY A CA 1
ATOM 714 C C . GLY A 1 89 ? -4.798 2.774 25.828 1.00 93.81 89 GLY A C 1
ATOM 715 O O . GLY A 1 89 ? -3.613 2.961 26.062 1.00 93.81 89 GLY A O 1
ATOM 716 N N . TYR A 1 90 ? -5.363 1.568 25.904 1.00 95.31 90 TYR A N 1
ATOM 717 C CA . TYR A 1 90 ? -4.614 0.346 26.209 1.00 95.31 90 TYR A CA 1
ATOM 718 C C . TYR A 1 90 ? -3.825 -0.195 25.006 1.00 95.31 90 TYR A C 1
ATOM 720 O O . TYR A 1 90 ? -2.765 -0.789 25.182 1.00 95.31 90 TYR A O 1
ATOM 728 N N . CYS A 1 91 ? -4.354 -0.029 23.790 1.00 88.88 91 CYS A N 1
ATOM 729 C CA . CYS A 1 91 ? -3.756 -0.578 22.571 1.00 88.88 91 CYS A CA 1
ATOM 730 C C . CYS A 1 91 ? -2.750 0.349 21.864 1.00 88.88 91 CYS A C 1
ATOM 732 O O . CYS A 1 91 ? -2.027 -0.141 20.997 1.00 88.88 91 CYS A O 1
ATOM 734 N N . ASN A 1 92 ? -2.738 1.650 22.174 1.00 78.69 92 ASN A N 1
ATOM 735 C CA . ASN A 1 92 ? -1.754 2.612 21.652 1.00 78.69 92 ASN A CA 1
ATOM 736 C C . ASN A 1 92 ? -0.504 2.656 22.532 1.00 78.69 92 ASN A C 1
ATOM 738 O O . ASN A 1 92 ? 0.591 2.820 21.953 1.00 78.69 92 ASN A O 1
#

Radius of gyration: 23.83 Å; chains: 1; bounding box: 61×29×62 Å

Secondary structure (DSSP, 8-state):
-HHHHHHSPSS----HHHHHHHHHHHHHHT---------------S-----------HHHHHHHHHHHHHHHHTTSS----PPPHHHHHHH-

pLDDT: mean 80.12, std 16.67, range [43.25, 95.81]

Sequence (92 aa):
MMNKLREVQPPVIPFIGTYLSSLCFLDESGKTKTVELKNSQPSDDNDQVYEESVKIDFASSRRTAGLIQEIQMYQNEPYQFQVEPSIRGYCN

Foldseek 3Di:
DVVVVVVDDDLDDDDCVVLVVVLVVLVVVQPWDPQPDDDDDDDDDDDDDDDRPTDHDVVSVVVNVVSVVVVVNNVPDDDPDDDDPVVVVVVD